Protein AF-F3G9N8-F1 (afdb_monomer_lite)

pLDDT: mean 83.04, std 8.02, range [47.19, 93.25]

Organism: NCBI:txid629263

Structure (mmCIF, N/CA/C/O backbone):
data_AF-F3G9N8-F1
#
_entry.id   AF-F3G9N8-F1
#
loop_
_atom_site.group_PDB
_atom_site.id
_atom_site.type_symbol
_atom_site.label_atom_id
_atom_site.label_alt_id
_atom_site.label_comp_id
_atom_site.label_asym_id
_atom_site.label_entity_id
_atom_site.label_seq_id
_atom_site.pdbx_PDB_ins_code
_atom_site.Cartn_x
_atom_site.Cartn_y
_atom_site.Cartn_z
_atom_site.occupancy
_atom_site.B_iso_or_equiv
_atom_site.auth_seq_id
_atom_site.auth_comp_id
_atom_site.auth_asym_id
_atom_site.auth_atom_id
_atom_site.pdbx_PDB_model_num
ATOM 1 N N . PRO A 1 1 ? 14.290 10.902 -20.753 1.00 55.28 1 PRO A N 1
ATOM 2 C CA . PRO A 1 1 ? 13.757 12.266 -20.485 1.00 55.28 1 PRO A CA 1
ATOM 3 C C . PRO A 1 1 ? 12.273 12.269 -20.035 1.00 55.28 1 PRO A C 1
ATOM 5 O O . PRO A 1 1 ? 11.467 13.045 -20.525 1.00 55.28 1 PRO A O 1
ATOM 8 N N . PHE A 1 2 ? 11.921 11.440 -19.044 1.00 71.31 2 PHE A N 1
ATOM 9 C CA . PHE A 1 2 ? 10.551 11.288 -18.508 1.00 71.31 2 PHE A CA 1
ATOM 10 C C . PHE A 1 2 ? 10.529 11.316 -16.968 1.00 71.31 2 PHE A C 1
ATOM 12 O O . PHE A 1 2 ? 9.632 10.788 -16.318 1.00 71.31 2 PHE A O 1
ATOM 19 N N . TRP A 1 3 ? 11.535 11.953 -16.364 1.00 83.81 3 TRP A N 1
ATOM 20 C CA . TRP A 1 3 ? 11.680 12.046 -14.912 1.00 83.81 3 TRP A CA 1
ATOM 21 C C . TRP A 1 3 ? 10.537 12.845 -14.265 1.00 83.81 3 TRP A C 1
ATOM 23 O O . TRP A 1 3 ? 10.111 12.497 -13.170 1.00 83.81 3 TRP A O 1
ATOM 33 N N . GLN A 1 4 ? 9.971 13.842 -14.962 1.00 90.06 4 GLN A N 1
ATOM 34 C CA . GLN A 1 4 ? 8.791 14.570 -14.476 1.00 90.06 4 GLN A CA 1
ATOM 35 C C . GLN A 1 4 ? 7.548 13.674 -14.413 1.00 90.06 4 GLN A C 1
ATOM 37 O O . GLN A 1 4 ? 6.801 13.733 -13.442 1.00 90.06 4 GLN A O 1
ATOM 42 N N . ALA A 1 5 ? 7.340 12.821 -15.422 1.00 86.50 5 ALA A N 1
ATOM 43 C CA . ALA A 1 5 ? 6.226 11.877 -15.443 1.00 86.50 5 ALA A CA 1
ATOM 44 C C . ALA A 1 5 ? 6.378 10.812 -14.345 1.00 86.50 5 ALA A C 1
ATOM 46 O O . ALA A 1 5 ? 5.407 10.490 -13.665 1.00 86.50 5 ALA A O 1
ATOM 47 N N . ALA A 1 6 ? 7.603 10.328 -14.113 1.00 84.81 6 ALA A N 1
ATOM 48 C CA . ALA A 1 6 ? 7.897 9.416 -13.010 1.00 84.81 6 ALA A CA 1
ATOM 49 C C . ALA A 1 6 ? 7.652 10.072 -11.638 1.00 84.81 6 ALA A C 1
ATOM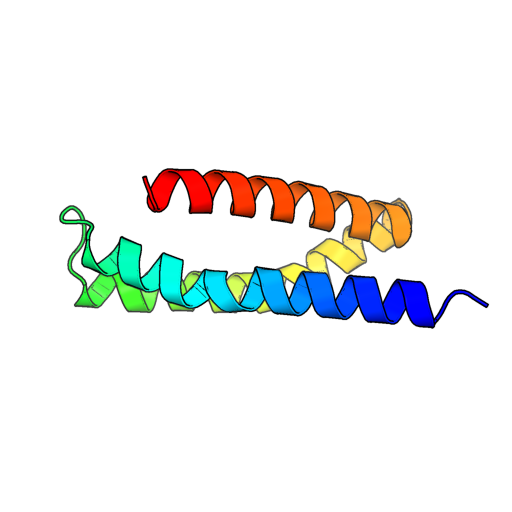 51 O O . ALA A 1 6 ? 7.017 9.465 -10.780 1.00 84.81 6 ALA A O 1
ATOM 52 N N . LEU A 1 7 ? 8.088 11.323 -11.440 1.00 89.12 7 LEU A N 1
ATOM 53 C CA . LEU A 1 7 ? 7.821 12.082 -10.212 1.00 89.12 7 LEU A CA 1
ATOM 54 C C . LEU A 1 7 ? 6.324 12.301 -9.984 1.00 89.12 7 LEU A C 1
ATOM 56 O O . LEU A 1 7 ? 5.851 12.111 -8.867 1.00 89.12 7 LEU A O 1
ATOM 60 N N . LEU A 1 8 ? 5.576 12.654 -11.032 1.00 91.19 8 LEU A N 1
ATOM 61 C CA . LEU A 1 8 ? 4.117 12.770 -10.970 1.00 91.19 8 LEU A CA 1
ATOM 62 C C . LEU A 1 8 ? 3.462 11.437 -10.599 1.00 91.19 8 LEU A C 1
ATOM 64 O O . LEU A 1 8 ? 2.592 11.411 -9.733 1.00 91.19 8 LEU A O 1
ATOM 68 N N . GLY A 1 9 ? 3.907 10.329 -11.197 1.00 85.88 9 GLY A N 1
ATOM 69 C CA . GLY A 1 9 ? 3.437 8.987 -10.855 1.00 85.88 9 GLY A CA 1
ATOM 70 C C . GLY A 1 9 ? 3.695 8.638 -9.388 1.00 85.88 9 GLY A C 1
ATOM 71 O O . GLY A 1 9 ? 2.772 8.242 -8.681 1.00 85.88 9 GLY A O 1
ATOM 72 N N . TYR A 1 10 ? 4.915 8.861 -8.894 1.00 85.56 10 TYR A N 1
ATOM 73 C CA . TYR A 1 10 ? 5.248 8.654 -7.481 1.00 85.56 10 TYR A CA 1
ATOM 74 C C . TYR A 1 10 ? 4.445 9.562 -6.544 1.00 85.56 10 TYR A C 1
ATOM 76 O O . TYR A 1 10 ? 3.991 9.100 -5.497 1.00 85.56 10 TYR A O 1
ATOM 84 N N . ALA A 1 11 ? 4.221 10.824 -6.921 1.00 90.38 11 ALA A N 1
ATOM 85 C CA . ALA A 1 11 ? 3.397 11.750 -6.151 1.00 90.38 11 ALA A CA 1
ATOM 86 C C . ALA A 1 11 ? 1.935 11.280 -6.077 1.00 90.38 11 ALA A C 1
ATOM 88 O O . ALA A 1 11 ? 1.346 11.294 -4.998 1.00 90.38 11 ALA A O 1
ATOM 89 N N . LEU A 1 12 ? 1.367 10.805 -7.191 1.00 88.19 12 LEU A N 1
ATOM 90 C CA . LEU A 1 12 ? 0.013 10.245 -7.238 1.00 88.19 12 LEU A CA 1
ATOM 91 C C . LEU A 1 12 ? -0.109 8.968 -6.400 1.00 88.19 12 LEU A C 1
ATOM 93 O O . LEU A 1 12 ? -1.072 8.826 -5.647 1.00 88.19 12 LEU A O 1
ATOM 97 N N . VAL A 1 13 ? 0.874 8.068 -6.482 1.00 87.19 13 VAL A N 1
ATOM 98 C CA . VAL A 1 13 ? 0.917 6.854 -5.652 1.00 87.19 13 VAL A CA 1
ATOM 99 C C . VAL A 1 13 ? 1.008 7.222 -4.172 1.00 87.19 13 VAL A C 1
ATOM 101 O O . VAL A 1 13 ? 0.237 6.701 -3.372 1.00 87.19 13 VAL A O 1
ATOM 104 N N . GLY A 1 14 ? 1.884 8.157 -3.797 1.00 86.44 14 GLY A N 1
ATOM 105 C CA . GLY A 1 14 ? 2.007 8.630 -2.415 1.00 86.44 14 GLY A CA 1
ATOM 106 C C . GLY A 1 14 ? 0.714 9.262 -1.894 1.00 86.44 14 GLY A C 1
ATOM 107 O O . GLY A 1 14 ? 0.250 8.918 -0.805 1.00 86.44 14 GLY A O 1
ATOM 108 N N . ALA A 1 15 ? 0.089 10.125 -2.700 1.00 87.81 15 ALA A N 1
ATOM 109 C CA . ALA A 1 15 ? -1.194 10.738 -2.375 1.00 87.81 15 ALA A CA 1
ATOM 110 C C . ALA A 1 15 ? -2.293 9.680 -2.180 1.00 87.81 15 ALA A C 1
ATOM 112 O O . ALA A 1 15 ? -3.008 9.725 -1.179 1.00 87.81 15 ALA A O 1
ATOM 113 N N . GLY A 1 16 ? -2.385 8.685 -3.069 1.00 84.00 16 GLY A N 1
ATOM 114 C CA . GLY A 1 16 ? -3.345 7.584 -2.949 1.00 84.00 16 GLY A CA 1
ATOM 115 C C . GLY A 1 16 ? -3.106 6.708 -1.714 1.00 84.00 16 GLY A C 1
ATOM 116 O O . GLY A 1 16 ? -4.041 6.420 -0.964 1.00 84.00 16 GLY A O 1
ATOM 117 N N . CYS A 1 17 ? -1.852 6.331 -1.456 1.00 84.00 17 CYS A N 1
ATOM 118 C CA . CYS A 1 17 ? -1.483 5.458 -0.341 1.00 84.00 17 CYS A CA 1
ATOM 119 C C . CYS A 1 17 ? -1.676 6.110 1.037 1.00 84.00 17 CYS A C 1
ATOM 121 O O . CYS A 1 17 ? -1.968 5.405 2.004 1.00 84.00 17 CYS A O 1
ATOM 123 N N . SER A 1 18 ? -1.569 7.441 1.138 1.00 86.94 18 SER A N 1
ATOM 124 C CA . SER A 1 18 ? -1.711 8.182 2.404 1.00 86.94 18 SER A CA 1
ATOM 125 C C . SER A 1 18 ? -3.043 7.931 3.128 1.00 86.94 18 SER A C 1
ATOM 127 O O . SER A 1 18 ? -3.100 7.946 4.357 1.00 86.94 18 SER A O 1
ATOM 129 N N . ASN A 1 19 ? -4.110 7.643 2.378 1.00 85.00 19 ASN A N 1
ATOM 130 C CA . ASN A 1 19 ? -5.450 7.446 2.924 1.00 85.00 19 ASN A CA 1
ATOM 131 C C . ASN A 1 19 ? -5.755 5.983 3.304 1.00 85.00 19 ASN A C 1
ATOM 133 O O . ASN A 1 19 ? -6.772 5.719 3.941 1.00 85.00 19 ASN A O 1
ATOM 137 N N . ILE A 1 20 ? -4.897 5.021 2.950 1.00 83.00 20 ILE A N 1
ATOM 138 C CA . ILE A 1 20 ? -5.173 3.590 3.170 1.00 83.00 20 ILE A CA 1
ATOM 139 C C . ILE A 1 20 ? -5.220 3.263 4.669 1.00 83.00 20 ILE A C 1
ATOM 141 O O . ILE A 1 20 ? -6.186 2.672 5.146 1.00 83.00 20 ILE A O 1
ATOM 145 N N . VAL A 1 21 ? -4.204 3.681 5.429 1.00 84.94 21 VAL A N 1
ATOM 146 C CA . VAL A 1 21 ? -4.090 3.366 6.864 1.00 84.94 21 VAL A CA 1
ATOM 147 C C . VAL A 1 21 ? -5.237 3.977 7.692 1.00 84.94 21 VAL A C 1
ATOM 149 O O . VAL A 1 21 ? -5.880 3.228 8.431 1.00 84.94 21 VAL A O 1
ATOM 152 N N . PRO A 1 22 ? -5.578 5.278 7.556 1.00 83.62 22 PRO A N 1
ATOM 153 C CA . PRO A 1 22 ? -6.719 5.869 8.259 1.00 83.62 22 PRO A CA 1
ATOM 154 C C . PRO A 1 22 ? -8.056 5.200 7.923 1.00 83.62 22 PRO A C 1
ATOM 156 O O . PRO A 1 22 ? -8.873 4.989 8.819 1.00 83.62 22 PRO A O 1
ATOM 159 N N . VAL A 1 23 ? -8.285 4.835 6.655 1.00 84.62 23 VAL A N 1
ATOM 160 C CA . VAL A 1 23 ? -9.512 4.136 6.234 1.00 84.62 23 VAL A CA 1
ATOM 161 C C . VAL A 1 23 ? -9.596 2.748 6.860 1.00 84.62 23 VAL A C 1
ATOM 163 O O . VAL A 1 23 ? -10.653 2.386 7.376 1.00 84.62 23 VAL A O 1
ATOM 166 N N . CYS A 1 24 ? -8.495 1.991 6.873 1.00 84.12 24 CYS A N 1
ATOM 167 C CA . CYS A 1 24 ? -8.446 0.680 7.517 1.00 84.12 24 CYS A CA 1
ATOM 168 C C . CYS A 1 24 ? -8.748 0.779 9.017 1.00 84.12 24 CYS A C 1
ATOM 170 O O . CYS A 1 24 ? -9.575 0.017 9.514 1.00 84.12 24 CYS A O 1
ATOM 172 N N . TYR A 1 25 ? -8.149 1.738 9.730 1.00 84.25 25 TYR A N 1
ATOM 173 C CA . TYR A 1 25 ? -8.440 1.943 11.153 1.00 84.25 25 TYR A CA 1
ATOM 174 C C . TYR A 1 25 ? -9.875 2.419 11.404 1.00 84.25 25 TYR A C 1
ATOM 176 O O . TYR A 1 25 ? -10.532 1.921 12.316 1.00 84.25 25 TYR A O 1
ATOM 184 N N . SER A 1 26 ? -10.401 3.321 10.572 1.00 84.12 26 SER A N 1
ATOM 185 C CA . SER A 1 26 ? -11.794 3.771 10.669 1.00 84.12 26 SER A CA 1
ATOM 186 C C . SER A 1 26 ? -12.783 2.618 10.460 1.00 84.12 26 SER A C 1
ATOM 188 O O . SER A 1 26 ? -13.745 2.480 11.215 1.00 84.12 26 SER A O 1
ATOM 190 N N . ALA A 1 27 ? -12.528 1.742 9.486 1.00 82.06 27 ALA A N 1
ATOM 191 C CA . ALA A 1 27 ? -13.347 0.556 9.257 1.00 82.06 27 ALA A CA 1
ATOM 192 C C . ALA A 1 27 ? -13.211 -0.482 10.379 1.00 82.06 27 ALA A C 1
ATOM 194 O O . ALA A 1 27 ? -14.204 -1.101 10.760 1.00 82.06 27 ALA A O 1
ATOM 195 N N . ALA A 1 28 ? -12.011 -0.629 10.946 1.00 83.19 28 ALA A N 1
ATOM 196 C CA . ALA A 1 28 ? -11.751 -1.504 12.083 1.00 83.19 28 ALA A CA 1
ATOM 197 C C . ALA A 1 28 ? -12.510 -1.085 13.351 1.00 83.19 28 ALA A C 1
ATOM 199 O O . ALA A 1 28 ? -12.950 -1.963 14.085 1.00 83.19 28 ALA A O 1
ATOM 200 N N . GLY A 1 29 ? -12.689 0.220 13.587 1.00 77.38 29 GLY A N 1
ATOM 201 C CA . GLY A 1 29 ? -13.513 0.730 14.693 1.00 77.38 29 GLY A CA 1
ATOM 202 C C . GLY A 1 29 ? -15.021 0.670 14.420 1.00 77.38 29 GLY A C 1
ATOM 203 O O . GLY A 1 29 ? -15.836 0.565 15.331 1.00 77.38 29 GLY A O 1
ATOM 204 N N . ARG A 1 30 ? -15.433 0.698 13.145 1.00 77.12 30 ARG A N 1
ATOM 205 C CA . ARG A 1 30 ? -16.856 0.629 12.767 1.00 77.12 30 ARG A CA 1
ATOM 206 C C . ARG A 1 30 ? -17.404 -0.801 12.735 1.00 77.12 30 ARG A C 1
ATOM 208 O O . ARG A 1 30 ? -18.622 -0.984 12.801 1.00 77.12 30 ARG A O 1
ATOM 215 N N . GLN A 1 31 ? -16.541 -1.812 12.617 1.00 77.88 31 GLN A N 1
ATOM 216 C CA . GLN A 1 31 ? -16.964 -3.209 12.696 1.00 77.88 31 GLN A CA 1
ATOM 217 C C . GLN A 1 31 ? -17.302 -3.620 14.137 1.00 77.88 31 GLN A C 1
ATOM 219 O O . GLN A 1 31 ? -16.643 -3.224 15.090 1.00 77.88 31 GLN A O 1
ATOM 224 N N . LYS A 1 32 ? -18.330 -4.461 14.294 1.00 73.12 32 LYS A N 1
ATOM 225 C CA . LYS A 1 32 ? -18.755 -5.004 15.600 1.00 73.12 32 LYS A CA 1
ATOM 226 C C . LYS A 1 32 ? -18.422 -6.486 15.783 1.00 73.12 32 LYS A C 1
ATOM 228 O O . LYS A 1 32 ? -18.631 -7.025 16.862 1.00 73.12 32 LYS A O 1
ATOM 233 N N . THR A 1 33 ? -17.932 -7.146 14.733 1.00 78.56 33 THR A N 1
ATOM 234 C CA . THR A 1 33 ? -17.638 -8.587 14.733 1.00 78.56 33 THR A CA 1
ATOM 235 C C . THR A 1 33 ? -16.418 -8.921 15.590 1.00 78.56 33 THR A C 1
ATOM 237 O O . THR A 1 33 ? -16.367 -9.990 16.189 1.00 78.56 33 THR A O 1
ATOM 240 N N . MET A 1 34 ? -15.443 -8.009 15.664 1.00 79.50 34 MET A N 1
ATOM 241 C CA . MET A 1 34 ? -14.190 -8.199 16.390 1.00 79.50 34 MET A CA 1
ATOM 242 C C . MET A 1 34 ? -13.909 -6.978 17.284 1.00 79.50 34 MET A C 1
ATOM 244 O O . MET A 1 34 ? -14.026 -5.855 16.794 1.00 79.50 34 MET A O 1
ATOM 248 N N . PRO A 1 35 ? -13.539 -7.160 18.570 1.00 78.94 35 PRO A N 1
ATOM 249 C CA . PRO A 1 35 ? -13.217 -6.050 19.465 1.00 78.94 35 PRO A CA 1
ATOM 250 C C . PRO A 1 35 ? -12.053 -5.208 18.936 1.00 78.94 35 PRO A C 1
ATOM 252 O O . PRO A 1 35 ? -11.053 -5.756 18.463 1.00 78.94 35 PRO A O 1
ATOM 255 N N . GLU A 1 36 ? -12.141 -3.883 19.079 1.00 78.19 36 GLU A N 1
ATOM 256 C CA . GLU A 1 36 ? -11.105 -2.943 18.620 1.00 78.19 36 GLU A CA 1
ATOM 257 C C . GLU A 1 36 ? -9.716 -3.275 19.187 1.00 78.19 36 GLU A C 1
ATOM 259 O O . GLU A 1 36 ? -8.714 -3.193 18.476 1.00 78.19 36 GLU A O 1
ATOM 264 N N . SER A 1 37 ? -9.663 -3.753 20.436 1.00 81.19 37 SER A N 1
ATOM 265 C CA . SER A 1 37 ? -8.427 -4.160 21.115 1.00 81.19 37 SER A CA 1
ATOM 266 C C . SER A 1 37 ? -7.668 -5.288 20.412 1.00 81.19 37 SER A C 1
ATOM 268 O O . SER A 1 37 ? -6.467 -5.422 20.625 1.00 81.19 37 SER A O 1
ATOM 270 N N . VAL A 1 38 ? -8.336 -6.082 19.568 1.00 83.88 38 VAL A N 1
ATOM 271 C CA . VAL A 1 38 ? -7.724 -7.178 18.799 1.00 83.88 38 VAL A CA 1
ATOM 272 C C . VAL A 1 38 ? -7.667 -6.847 17.303 1.00 83.88 38 VAL A C 1
ATOM 274 O O . VAL A 1 38 ? -6.741 -7.272 16.612 1.00 83.88 38 VAL A O 1
ATOM 277 N N . ALA A 1 39 ? -8.608 -6.048 16.793 1.00 84.50 39 ALA A N 1
ATOM 278 C CA . ALA A 1 39 ? -8.659 -5.664 15.384 1.00 84.50 39 ALA A CA 1
ATOM 279 C C . ALA A 1 39 ? -7.464 -4.790 14.957 1.00 84.50 39 ALA A C 1
ATOM 281 O O . ALA A 1 39 ? -6.848 -5.045 13.921 1.00 84.50 39 ALA A O 1
ATOM 282 N N . ILE A 1 40 ? -7.105 -3.785 15.762 1.00 86.44 40 ILE A N 1
ATOM 283 C CA . ILE A 1 40 ? -6.013 -2.845 15.454 1.00 86.44 40 ILE A CA 1
ATOM 284 C C . ILE A 1 40 ? -4.640 -3.558 15.437 1.00 86.44 40 ILE A C 1
ATOM 286 O O . ILE A 1 40 ? -3.901 -3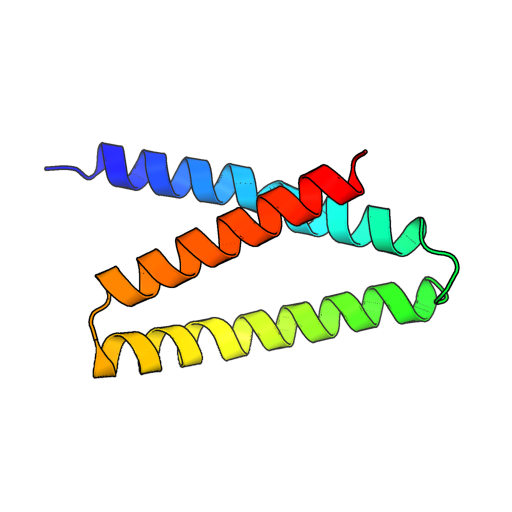.389 14.456 1.00 86.44 40 ILE A O 1
ATOM 290 N N . PRO A 1 41 ? -4.290 -4.410 16.431 1.00 89.00 41 PRO A N 1
ATOM 291 C CA . PRO A 1 41 ? -3.079 -5.227 16.365 1.00 89.00 41 PRO A CA 1
ATOM 292 C C . PRO A 1 41 ? -3.059 -6.164 15.161 1.00 89.00 41 PRO A C 1
ATOM 294 O O . PRO A 1 41 ? -2.049 -6.218 14.469 1.00 89.00 41 PRO A O 1
ATOM 297 N N . ALA A 1 42 ? -4.169 -6.850 14.861 1.00 88.56 42 ALA A N 1
ATOM 298 C CA . ALA A 1 42 ? -4.234 -7.779 13.734 1.00 88.56 42 ALA A CA 1
ATOM 299 C C . ALA A 1 42 ? -3.949 -7.081 12.392 1.00 88.56 42 ALA A C 1
ATOM 301 O O . ALA A 1 42 ? -3.147 -7.577 11.599 1.00 88.56 42 ALA A O 1
ATOM 302 N N . ILE A 1 43 ? -4.533 -5.898 12.162 1.00 87.81 43 ILE A N 1
ATOM 303 C CA . ILE A 1 43 ? -4.264 -5.087 10.961 1.00 87.81 43 ILE A CA 1
ATOM 304 C C . ILE A 1 43 ? -2.788 -4.689 10.895 1.00 87.81 43 ILE A C 1
ATOM 306 O O . ILE A 1 43 ? -2.173 -4.788 9.836 1.00 87.81 43 ILE A O 1
ATOM 310 N N . THR A 1 44 ? -2.200 -4.285 12.021 1.00 89.19 44 THR A N 1
ATOM 311 C CA . THR A 1 44 ? -0.782 -3.904 12.094 1.00 89.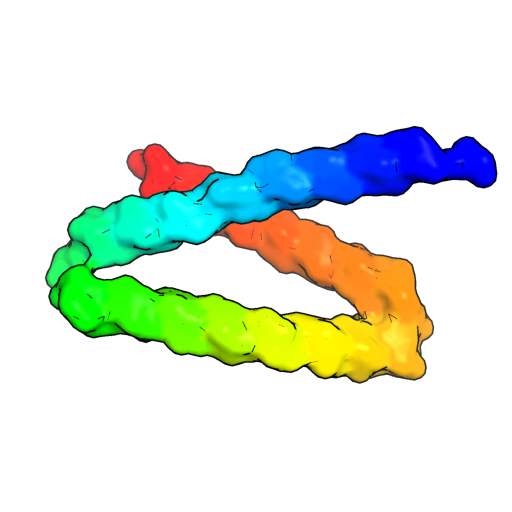19 44 THR A CA 1
ATOM 312 C C . THR A 1 44 ? 0.143 -5.090 11.816 1.00 89.19 44 THR A C 1
ATOM 314 O O . THR A 1 44 ? 1.101 -4.960 11.056 1.00 89.19 44 THR A O 1
ATOM 317 N N . THR A 1 45 ? -0.158 -6.267 12.370 1.00 91.12 45 THR A N 1
ATOM 318 C CA . THR A 1 45 ? 0.594 -7.503 12.113 1.00 91.12 45 THR A CA 1
ATOM 319 C C . THR A 1 45 ? 0.559 -7.872 10.634 1.00 91.12 45 THR A C 1
ATOM 321 O O . THR A 1 45 ? 1.607 -8.150 10.050 1.00 91.12 45 THR A O 1
ATOM 324 N N . VAL A 1 46 ? -0.620 -7.819 10.006 1.00 90.75 46 VAL A N 1
ATOM 325 C CA . VAL A 1 46 ? -0.759 -8.046 8.559 1.00 90.75 46 VAL A CA 1
ATOM 326 C C . VAL A 1 46 ? -0.011 -6.971 7.764 1.00 90.75 46 VAL A C 1
ATOM 328 O O . VAL A 1 46 ? 0.651 -7.295 6.780 1.00 90.75 46 VAL A O 1
ATOM 331 N N . GLY A 1 47 ? -0.043 -5.712 8.210 1.00 89.56 47 GLY A N 1
ATOM 332 C CA . GLY A 1 47 ? 0.706 -4.610 7.606 1.00 89.56 47 GLY A CA 1
ATOM 333 C C . GLY A 1 47 ? 2.217 -4.853 7.601 1.00 89.56 47 GLY A C 1
ATOM 334 O O . GLY A 1 47 ? 2.851 -4.754 6.550 1.00 89.56 47 GLY A O 1
ATOM 335 N N . TYR A 1 48 ? 2.794 -5.246 8.739 1.00 91.56 48 TYR A N 1
ATOM 336 C CA . TYR A 1 48 ? 4.217 -5.589 8.821 1.00 91.56 48 TYR A CA 1
ATOM 337 C C . TYR A 1 48 ? 4.573 -6.830 8.003 1.00 91.56 48 TYR A C 1
ATOM 339 O O . TYR A 1 48 ? 5.590 -6.824 7.308 1.00 91.56 48 TYR A O 1
ATOM 347 N N . ALA A 1 49 ? 3.729 -7.864 8.021 1.00 93.25 49 ALA A N 1
ATOM 348 C CA . ALA A 1 49 ? 3.919 -9.033 7.168 1.00 93.25 49 ALA A CA 1
ATOM 349 C C . ALA A 1 49 ? 3.939 -8.637 5.681 1.00 93.25 49 ALA A C 1
ATOM 351 O O . ALA A 1 49 ? 4.812 -9.079 4.938 1.00 93.25 49 ALA A O 1
ATOM 352 N N . GLY A 1 50 ? 3.040 -7.744 5.258 1.00 87.50 50 GLY A N 1
ATOM 353 C CA . GLY A 1 50 ? 3.004 -7.206 3.899 1.00 87.50 50 GLY A CA 1
ATOM 354 C C . GLY A 1 50 ? 4.260 -6.417 3.521 1.00 87.50 50 GLY A C 1
ATOM 355 O O . GLY A 1 50 ? 4.773 -6.597 2.419 1.00 87.50 50 GLY A O 1
ATOM 356 N N . ILE A 1 51 ? 4.803 -5.601 4.433 1.00 88.81 51 ILE A N 1
ATOM 357 C CA . ILE A 1 51 ? 6.060 -4.859 4.210 1.00 88.81 51 ILE A CA 1
ATOM 358 C C . ILE A 1 51 ? 7.239 -5.815 3.974 1.00 88.81 51 ILE A C 1
ATOM 360 O O . ILE A 1 51 ? 8.100 -5.521 3.148 1.00 88.81 51 ILE A O 1
ATOM 364 N N . LEU A 1 52 ? 7.273 -6.960 4.660 1.00 91.25 52 LEU A N 1
ATOM 365 C CA . LEU A 1 52 ? 8.323 -7.970 4.486 1.00 91.25 52 LEU A CA 1
ATOM 366 C C . LEU A 1 52 ? 8.124 -8.811 3.216 1.00 91.25 52 LEU A C 1
ATOM 368 O O . LEU A 1 52 ? 9.073 -9.046 2.468 1.00 91.25 52 LEU A O 1
ATOM 372 N N . ILE A 1 53 ? 6.892 -9.254 2.957 1.00 91.75 53 ILE A N 1
ATOM 373 C CA . ILE A 1 53 ? 6.559 -10.116 1.813 1.00 91.75 53 ILE A CA 1
ATOM 374 C C . ILE A 1 53 ? 6.618 -9.334 0.495 1.00 91.75 53 ILE A C 1
ATOM 376 O O . ILE A 1 53 ? 7.011 -9.898 -0.523 1.00 91.75 53 ILE A O 1
ATOM 380 N N . GLY A 1 54 ? 6.271 -8.044 0.500 1.00 86.81 54 GLY A N 1
ATOM 381 C CA . GLY A 1 54 ? 6.183 -7.203 -0.696 1.00 86.81 54 GLY A CA 1
ATOM 382 C C . GLY A 1 54 ? 7.457 -7.211 -1.552 1.00 86.81 54 GLY A C 1
ATOM 383 O O . GLY A 1 54 ? 7.394 -7.649 -2.700 1.00 86.81 54 GLY A O 1
ATOM 384 N N . PRO A 1 55 ? 8.624 -6.794 -1.025 1.00 86.38 55 PRO A N 1
ATOM 385 C CA . PRO A 1 55 ? 9.880 -6.796 -1.776 1.00 86.38 55 PRO A CA 1
ATOM 386 C C . PRO A 1 55 ? 10.300 -8.192 -2.244 1.00 86.38 55 PRO A C 1
ATOM 388 O O . PRO A 1 55 ? 10.780 -8.340 -3.366 1.00 86.38 55 PRO A O 1
ATOM 391 N N . ALA A 1 56 ? 10.089 -9.221 -1.415 1.00 89.31 56 ALA A N 1
ATOM 392 C CA . ALA A 1 56 ? 10.426 -10.601 -1.757 1.00 89.31 56 ALA A CA 1
ATOM 393 C C . ALA A 1 56 ? 9.568 -11.126 -2.921 1.00 89.31 56 ALA A C 1
ATOM 395 O O . ALA A 1 56 ? 10.098 -11.696 -3.876 1.00 89.31 56 ALA A O 1
ATOM 396 N N . ALA A 1 57 ? 8.256 -10.881 -2.881 1.00 86.88 57 ALA A N 1
ATOM 397 C CA . ALA A 1 57 ? 7.329 -11.251 -3.944 1.00 86.88 57 ALA A CA 1
ATOM 398 C C . ALA A 1 57 ? 7.630 -10.489 -5.244 1.00 86.88 57 ALA A C 1
ATOM 400 O O . ALA A 1 57 ? 7.718 -11.1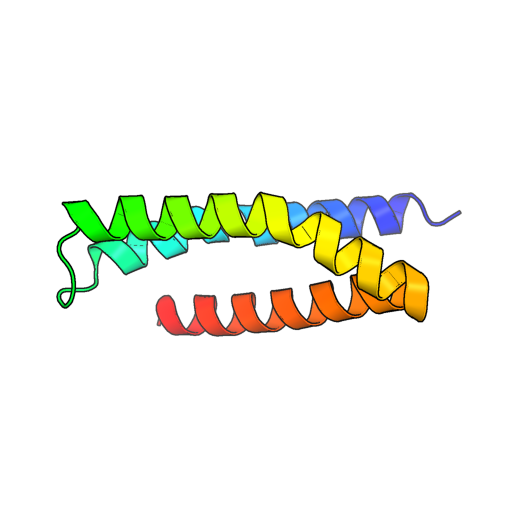03 -6.307 1.00 86.88 57 ALA A O 1
ATOM 401 N N . ILE A 1 58 ? 7.852 -9.171 -5.159 1.00 87.31 58 ILE A N 1
ATOM 402 C CA . ILE A 1 58 ? 8.219 -8.337 -6.314 1.00 87.31 58 ILE A CA 1
ATOM 403 C C . ILE A 1 58 ? 9.531 -8.830 -6.933 1.00 87.31 58 ILE A C 1
ATOM 405 O O . ILE A 1 58 ? 9.603 -8.982 -8.149 1.00 87.31 58 ILE A O 1
ATOM 409 N N . GLY A 1 59 ? 10.547 -9.127 -6.117 1.00 85.19 59 GLY A N 1
ATOM 410 C CA . GLY A 1 59 ? 11.835 -9.639 -6.585 1.00 85.19 59 GLY A CA 1
ATOM 411 C C . GLY A 1 59 ? 11.724 -10.998 -7.277 1.00 85.19 59 GLY A C 1
ATOM 412 O O . GLY A 1 59 ? 12.300 -11.188 -8.346 1.00 85.19 59 GLY A O 1
ATOM 413 N N . PHE A 1 60 ? 10.934 -11.922 -6.721 1.00 86.94 60 PHE A N 1
ATOM 414 C CA . PHE A 1 60 ? 10.696 -13.233 -7.330 1.00 86.94 60 PHE A CA 1
ATOM 415 C C . PHE A 1 60 ? 9.992 -13.113 -8.691 1.00 86.94 60 PHE A C 1
ATOM 417 O O . PHE A 1 60 ? 10.421 -13.720 -9.672 1.00 86.94 60 PHE A O 1
ATOM 424 N N . ILE A 1 61 ? 8.957 -12.271 -8.780 1.00 84.56 61 ILE A N 1
ATOM 425 C CA . ILE A 1 61 ? 8.226 -12.015 -10.031 1.00 84.56 61 ILE A CA 1
ATOM 426 C C . ILE A 1 61 ? 9.130 -11.324 -11.061 1.00 84.56 61 ILE A C 1
ATOM 428 O O . ILE A 1 61 ? 9.130 -11.705 -12.235 1.00 84.56 61 ILE A O 1
ATOM 432 N N . ALA A 1 62 ? 9.925 -10.344 -10.627 1.00 86.19 62 ALA A N 1
ATOM 433 C CA . ALA A 1 62 ? 10.863 -9.630 -11.486 1.00 86.19 62 ALA A CA 1
ATOM 434 C C . ALA A 1 62 ? 11.967 -10.547 -12.032 1.00 86.19 62 ALA A C 1
ATOM 436 O O . ALA A 1 62 ? 12.425 -10.326 -13.151 1.00 86.19 62 ALA A O 1
ATOM 437 N N . HIS A 1 63 ? 12.370 -11.580 -11.282 1.00 83.44 63 HIS A N 1
ATOM 438 C CA . HIS A 1 63 ? 13.383 -12.534 -11.731 1.00 83.44 63 HIS A CA 1
ATOM 439 C C . HIS A 1 63 ? 12.881 -13.456 -12.852 1.00 83.44 63 HIS A C 1
ATOM 441 O O . HIS A 1 63 ? 13.649 -13.795 -13.748 1.00 83.44 63 HIS A O 1
ATOM 447 N N . VAL A 1 64 ? 11.601 -13.842 -12.812 1.00 82.88 64 VAL A N 1
ATOM 448 C CA . VAL A 1 64 ? 10.991 -14.757 -13.794 1.00 82.88 64 VAL A CA 1
ATOM 449 C C . VAL A 1 64 ? 10.459 -14.024 -15.031 1.00 82.88 64 VAL A C 1
ATOM 451 O O . VAL A 1 64 ? 10.460 -14.591 -16.120 1.00 82.88 64 VAL A O 1
ATOM 454 N N . SER A 1 65 ? 9.981 -12.785 -14.877 1.00 82.12 65 SER A N 1
ATOM 455 C CA . SER A 1 65 ? 9.318 -12.032 -15.950 1.00 82.12 65 SER A CA 1
ATOM 456 C C . SER A 1 65 ? 10.086 -10.765 -16.328 1.00 82.12 65 SER A C 1
ATOM 458 O O . SER A 1 65 ? 10.900 -10.777 -17.247 1.00 82.12 65 SER A O 1
ATOM 460 N N . SER A 1 66 ? 9.822 -9.664 -15.630 1.00 84.00 66 SER A N 1
ATOM 461 C CA . SER A 1 66 ? 10.523 -8.390 -15.745 1.00 84.00 66 SER A CA 1
ATOM 462 C C . SER A 1 66 ? 10.062 -7.445 -14.632 1.00 84.00 66 SER A C 1
ATOM 464 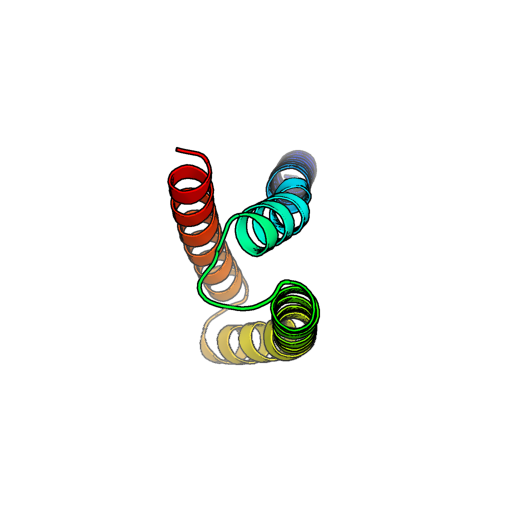O O . SER A 1 66 ? 8.981 -7.601 -14.059 1.00 84.00 66 SER A O 1
ATOM 466 N N . LEU A 1 67 ? 10.870 -6.425 -14.335 1.00 81.25 67 LEU A N 1
ATOM 467 C CA . LEU A 1 67 ? 10.526 -5.396 -13.346 1.00 81.25 67 LEU A CA 1
ATOM 468 C C . LEU A 1 67 ? 9.241 -4.634 -13.725 1.00 81.25 67 LEU A C 1
ATOM 470 O O . LEU A 1 67 ? 8.452 -4.262 -12.861 1.00 81.25 67 LEU A O 1
ATOM 474 N N . GLU A 1 68 ? 9.017 -4.434 -15.023 1.00 84.94 68 GLU A N 1
ATOM 475 C CA . GLU A 1 68 ? 7.849 -3.729 -15.554 1.00 84.94 68 GLU A CA 1
ATOM 476 C C . GLU A 1 68 ? 6.549 -4.513 -15.310 1.00 84.94 68 GLU A C 1
ATOM 478 O O . GLU A 1 68 ? 5.568 -3.950 -14.821 1.00 84.94 68 GLU A O 1
ATOM 483 N N . LEU A 1 69 ? 6.563 -5.834 -15.538 1.00 83.25 69 LEU A N 1
ATOM 484 C CA . LEU A 1 69 ? 5.435 -6.713 -15.209 1.00 83.25 69 LEU A CA 1
ATOM 485 C C . LEU A 1 69 ? 5.176 -6.778 -13.701 1.00 83.25 69 LEU A C 1
ATOM 487 O O . LEU A 1 69 ? 4.019 -6.747 -13.279 1.00 83.25 69 LEU A O 1
ATOM 491 N N . ALA A 1 70 ? 6.233 -6.807 -12.884 1.00 84.19 70 ALA A N 1
ATOM 492 C CA . ALA A 1 70 ? 6.096 -6.787 -11.431 1.00 84.19 70 ALA A CA 1
ATOM 493 C C . ALA A 1 70 ? 5.387 -5.507 -10.948 1.00 84.19 70 ALA A C 1
ATOM 495 O O . ALA A 1 70 ? 4.446 -5.584 -10.155 1.00 84.19 70 ALA A O 1
ATOM 496 N N . PHE A 1 71 ? 5.762 -4.336 -11.476 1.00 83.62 71 PHE A N 1
ATOM 497 C CA . PHE A 1 71 ? 5.082 -3.079 -11.150 1.00 83.62 71 PHE A CA 1
ATOM 498 C C . PHE A 1 71 ? 3.656 -2.994 -11.710 1.00 83.62 71 PHE A C 1
ATOM 500 O O . PHE A 1 71 ? 2.781 -2.460 -11.028 1.00 83.62 71 PHE A O 1
ATOM 507 N N . MET A 1 72 ? 3.383 -3.556 -12.891 1.00 85.81 72 MET A N 1
ATOM 508 C CA . MET A 1 72 ? 2.020 -3.654 -13.434 1.00 85.81 72 MET A CA 1
ATOM 509 C C . MET A 1 72 ? 1.096 -4.472 -12.525 1.00 85.81 72 MET A C 1
ATOM 511 O O . MET A 1 72 ? -0.028 -4.054 -12.252 1.00 85.81 72 MET A O 1
ATOM 515 N N . ILE A 1 73 ? 1.573 -5.601 -11.994 1.00 85.19 73 ILE A N 1
ATOM 516 C CA . ILE A 1 73 ? 0.808 -6.418 -11.038 1.00 85.19 73 ILE A CA 1
ATOM 517 C C . ILE A 1 73 ? 0.503 -5.618 -9.765 1.00 85.19 73 ILE A C 1
ATOM 519 O O . ILE A 1 73 ? -0.636 -5.619 -9.292 1.00 85.19 73 ILE A O 1
ATOM 523 N N . VAL A 1 74 ? 1.489 -4.884 -9.240 1.00 85.69 74 VAL A N 1
ATOM 524 C CA . VAL A 1 74 ? 1.292 -4.002 -8.077 1.00 85.69 74 VAL A CA 1
ATOM 525 C C . VAL A 1 74 ? 0.261 -2.912 -8.382 1.00 85.69 74 VAL A C 1
ATOM 527 O O . VAL A 1 74 ? -0.618 -2.661 -7.558 1.00 85.69 74 VAL A O 1
ATOM 530 N N . ALA A 1 75 ? 0.308 -2.303 -9.569 1.00 85.94 75 ALA A N 1
ATOM 531 C CA . ALA A 1 75 ? -0.668 -1.299 -9.985 1.00 85.94 75 ALA A CA 1
ATOM 532 C C . ALA A 1 75 ? -2.097 -1.870 -10.020 1.00 85.94 75 ALA A C 1
ATOM 534 O O . ALA A 1 75 ? -3.017 -1.252 -9.486 1.00 85.94 75 ALA A O 1
ATOM 535 N N . VAL A 1 76 ? -2.284 -3.077 -10.566 1.00 87.56 76 VAL A N 1
ATOM 536 C CA . VAL A 1 76 ? -3.589 -3.764 -10.575 1.00 87.56 76 VAL A CA 1
ATOM 537 C C . VAL A 1 76 ? -4.072 -4.064 -9.152 1.00 87.56 76 VAL A C 1
ATOM 539 O O . VAL A 1 76 ? -5.239 -3.823 -8.835 1.00 87.56 76 VAL A O 1
ATOM 542 N N . MET A 1 77 ? -3.186 -4.525 -8.264 1.00 85.06 77 MET A N 1
ATOM 543 C CA . MET A 1 77 ? -3.523 -4.719 -6.849 1.00 85.06 77 MET A CA 1
ATOM 544 C C . MET A 1 77 ? -3.962 -3.414 -6.173 1.00 85.06 77 MET A C 1
ATOM 546 O O . MET A 1 77 ? -4.963 -3.409 -5.455 1.00 85.06 77 MET A O 1
ATOM 550 N N . LEU A 1 78 ? -3.266 -2.301 -6.427 1.00 84.38 78 LEU A N 1
ATOM 551 C CA . LEU A 1 78 ? -3.626 -0.987 -5.885 1.00 84.38 78 LEU A CA 1
ATOM 552 C C . LEU A 1 78 ? -4.993 -0.505 -6.387 1.00 84.38 78 LEU A C 1
ATOM 554 O O . LEU A 1 78 ? -5.749 0.076 -5.609 1.00 84.38 78 LEU A O 1
ATOM 558 N N . VAL A 1 79 ? -5.357 -0.795 -7.640 1.00 84.94 79 VAL A N 1
ATOM 559 C CA . VAL A 1 79 ? -6.713 -0.531 -8.156 1.00 84.94 79 VAL A CA 1
ATOM 560 C C . VAL A 1 79 ? -7.755 -1.350 -7.389 1.00 84.94 79 VAL A C 1
ATOM 562 O O . VAL A 1 79 ? -8.786 -0.808 -6.990 1.00 84.94 79 VAL A O 1
ATOM 565 N N . GLY A 1 80 ? -7.475 -2.625 -7.107 1.00 83.88 80 GLY A N 1
ATOM 566 C CA . GLY A 1 80 ? -8.338 -3.461 -6.267 1.00 83.88 80 GLY A CA 1
ATOM 567 C C . GLY A 1 80 ? -8.542 -2.878 -4.864 1.00 83.88 80 GLY A C 1
ATOM 568 O O . GLY A 1 80 ? -9.675 -2.794 -4.386 1.00 83.88 80 GLY A O 1
ATOM 569 N N . VAL A 1 81 ? -7.467 -2.398 -4.232 1.00 83.12 81 VAL A N 1
ATOM 570 C CA . VAL A 1 81 ? -7.532 -1.712 -2.929 1.00 83.12 81 VAL A CA 1
ATOM 571 C C . VAL A 1 81 ? -8.345 -0.420 -3.020 1.00 83.12 81 VAL A C 1
ATOM 573 O O . VAL A 1 81 ? -9.170 -0.165 -2.144 1.00 83.12 81 VAL A O 1
ATOM 576 N N . ALA A 1 82 ? -8.176 0.372 -4.081 1.00 82.38 82 ALA A N 1
ATOM 577 C CA . ALA A 1 82 ? -8.941 1.600 -4.289 1.00 82.38 82 ALA A CA 1
ATOM 578 C C . ALA A 1 82 ? -10.453 1.327 -4.409 1.00 82.38 82 ALA A C 1
ATOM 580 O O . ALA A 1 82 ? -11.255 2.041 -3.803 1.00 82.38 82 ALA A O 1
ATOM 581 N N . ILE A 1 83 ? -10.842 0.265 -5.123 1.00 82.56 83 ILE A N 1
ATOM 582 C CA . ILE A 1 83 ? -12.242 -0.176 -5.242 1.00 82.56 83 ILE A CA 1
ATOM 583 C C . ILE A 1 83 ? -12.773 -0.703 -3.897 1.00 82.56 83 ILE A C 1
ATOM 585 O O . ILE A 1 83 ? -13.900 -0.404 -3.506 1.00 82.56 83 ILE A O 1
ATOM 589 N N . GLY A 1 84 ? -11.972 -1.472 -3.156 1.00 79.31 84 GLY A N 1
ATOM 590 C CA . GLY A 1 84 ? -12.354 -1.951 -1.824 1.00 79.31 84 GLY A CA 1
ATOM 591 C C . GLY A 1 84 ? -12.544 -0.807 -0.823 1.00 79.31 84 GLY A C 1
ATOM 592 O O . GLY A 1 84 ? -13.525 -0.782 -0.079 1.00 79.31 84 GLY A O 1
ATOM 593 N N . GLY A 1 85 ? -11.644 0.178 -0.847 1.00 71.94 85 GLY A N 1
ATOM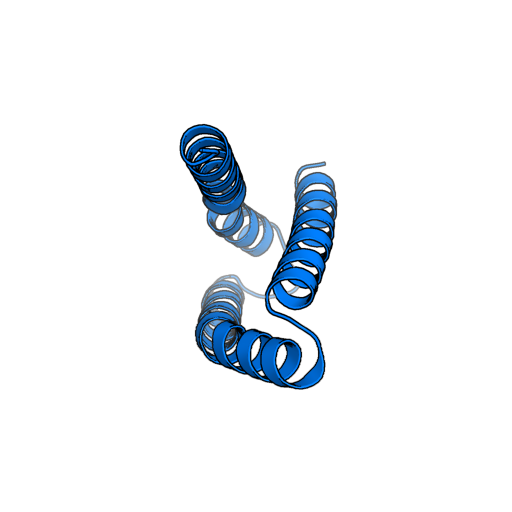 594 C CA . GLY A 1 85 ? -11.697 1.366 0.002 1.00 71.94 85 GLY A CA 1
ATOM 595 C C . GLY A 1 85 ? -12.871 2.290 -0.322 1.00 71.94 85 GLY A C 1
ATOM 596 O O . GLY A 1 85 ? -13.507 2.808 0.597 1.00 71.94 85 GLY A O 1
ATOM 597 N N . SER A 1 86 ? -13.219 2.465 -1.602 1.00 67.75 86 SER A N 1
ATOM 598 C CA . SER A 1 86 ? -14.412 3.234 -1.987 1.00 67.75 86 SER A CA 1
ATOM 599 C C . SER A 1 86 ? -15.701 2.554 -1.515 1.00 67.75 86 SER A C 1
ATOM 601 O O . SER A 1 86 ? -16.609 3.228 -1.023 1.00 67.75 86 SER A O 1
ATOM 603 N N . LYS A 1 87 ? -15.743 1.218 -1.549 1.00 60.56 87 LYS A N 1
ATOM 604 C CA . LYS A 1 87 ? -16.873 0.421 -1.056 1.00 60.56 87 LYS A CA 1
ATOM 605 C C . LYS A 1 87 ? -17.018 0.433 0.472 1.00 60.56 87 LYS A C 1
ATOM 607 O O . LYS A 1 87 ? -18.121 0.262 0.964 1.00 60.56 87 LYS A O 1
ATOM 612 N N . LEU A 1 88 ? -15.934 0.660 1.219 1.00 61.91 88 LEU A N 1
ATOM 613 C CA . LEU A 1 88 ? -15.948 0.821 2.684 1.00 61.91 88 LEU A CA 1
ATOM 614 C C . LEU A 1 88 ? -16.429 2.209 3.138 1.00 61.91 88 LEU A C 1
ATOM 616 O O . LEU A 1 88 ? -16.904 2.383 4.266 1.00 61.91 88 LEU A O 1
ATOM 620 N N . ARG A 1 89 ? -16.237 3.214 2.278 1.00 55.25 89 ARG A N 1
ATOM 621 C CA . ARG A 1 89 ? -16.601 4.609 2.545 1.00 55.25 89 ARG A CA 1
ATOM 622 C C . ARG A 1 89 ? -18.070 4.916 2.213 1.00 55.25 89 ARG A C 1
ATOM 624 O O . ARG A 1 89 ? -18.562 5.935 2.689 1.00 55.25 89 ARG A O 1
ATOM 631 N N . THR A 1 90 ? -18.731 4.054 1.435 1.00 47.19 90 THR A N 1
ATOM 632 C CA . THR A 1 90 ? -20.185 4.081 1.173 1.00 47.19 90 THR A CA 1
ATOM 633 C C . THR A 1 90 ? -20.918 3.303 2.261 1.00 47.19 90 THR A C 1
ATOM 635 O O . THR A 1 90 ? -22.015 3.746 2.656 1.00 47.19 90 THR A O 1
#

Sequence (90 aa):
PFWQAALLGYALVGAGCSNIVPVCYSAAGRQKTMPESVAIPAITTVGYAGILIGPAAIGFIAHVSSLELAFMIVAVMLVGVAIGGSKLRT

Radius of gyration: 15.82 Å; chains: 1; bounding box: 34×29×42 Å

Secondary structure (DSSP, 8-state):
--HHHHHHHHHHHHHHHHTHHHHHHHHHHH-SSS-HHHHHHHHHHHHHHHHHHHHHHHHHHHHHS-HHHHHHHHHHHHHHHHHHHHHHH-

Foldseek 3Di:
DCVVVVVVVVVVVCVLVVCLVVLLLVLLVVDPPDDSVVSVVVVVVVVVVCVVVVVVVLVVCCVVPHNVVSVVVVVVVSVVSVVVSVVSVD